Protein AF-A0A841Y508-F1 (afdb_monomer)

pLDDT: mean 84.11, std 15.5, range [36.16, 96.25]

Mean predicted aligned error: 7.21 Å

Sequence (115 aa):
MGLIQLHEFPNLWFDNAALTFLQDLETQSDRRKVLTQIAVFDLHGYDRDVLGKQVEYIKTAPYRGLIELKVKISSKREVRLLIVKVVPKGISRQYVVVHAFIKTTQKLSKREGYL

Organism: NCBI:txid1552123

Secondary structure (DSSP, 8-state):
--EEE-TT-TTEEEEHHHHHHHHT-S-HHHHHHHHHHHHHHHHH-S-HHHHGGGEEE--SSSSTTPEEEEEE-SSSEEEEEEEEEE--TTS--EEEEEEEEEEE-----S-S---

Solvent-accessible surface area (backbone atoms only — not comparable to full-atom values): 6693 Å² total; per-residue (Å²): 136,60,75,46,70,48,89,92,32,86,31,37,31,26,26,55,68,25,48,51,48,56,71,63,43,92,39,73,67,45,35,49,56,46,53,52,53,49,51,52,36,45,77,58,50,97,38,54,90,81,47,43,89,31,49,46,73,37,82,51,82,92,55,48,75,26,33,39,42,51,39,76,64,51,100,52,36,29,39,40,34,37,29,40,78,44,74,57,90,94,54,75,77,32,35,34,34,68,35,55,50,77,47,63,69,71,71,81,69,97,77,79,86,81,131

Nearest PDB structures (foldseek):
  3rd6-assembly2_A  TM=4.149E-01  e=5.563E+00  Mesorhizobium loti
  7mtq-assembly1_A  TM=3.079E-01  e=6.711E+00  Homo sapiens

Radius of gyration: 15.48 Å; Cα contacts (8 Å, |Δi|>4): 183; chains: 1; bounding box: 33×41×47 Å

Foldseek 3Di:
DDWDDDPLQNQEIEDPQAVVVLVVPPDPQLSVQVVVQSSQCSVQPPDCVRQPPQWDADCDPPLHQWIWGWGDSDPFKIKIWTKHWDDDPPDDIHIYRYDIDIGGNDDPPPPDDDD

Structure (mmCIF, N/CA/C/O backbone):
data_AF-A0A841Y508-F1
#
_entry.id   AF-A0A841Y508-F1
#
loop_
_atom_site.group_PDB
_atom_site.id
_atom_site.type_symbol
_atom_site.label_atom_id
_atom_site.label_alt_id
_atom_site.label_comp_id
_atom_site.label_asym_id
_atom_site.label_entity_id
_atom_site.label_seq_id
_atom_site.pdbx_PDB_ins_code
_atom_site.Cartn_x
_atom_site.Cartn_y
_atom_site.Cartn_z
_atom_site.occupancy
_atom_site.B_iso_or_equiv
_atom_site.auth_seq_id
_atom_site.auth_comp_id
_atom_site.auth_asym_id
_atom_site.auth_atom_id
_atom_site.pdbx_PDB_model_num
ATOM 1 N N . MET A 1 1 ? 16.777 10.635 -0.935 1.00 54.03 1 MET A N 1
ATOM 2 C CA . MET A 1 1 ? 15.667 9.711 -0.624 1.00 54.03 1 MET A CA 1
ATOM 3 C C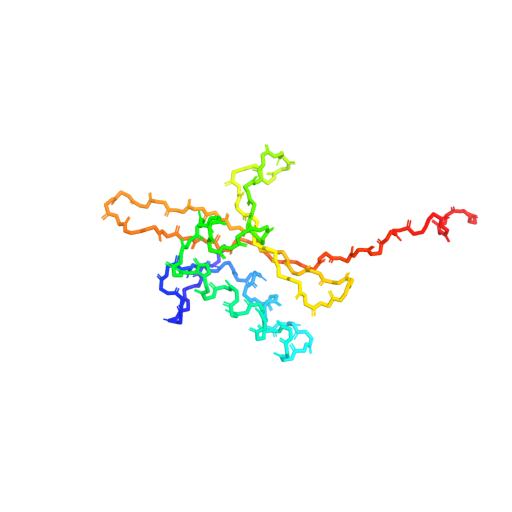 . MET A 1 1 ? 16.076 8.341 -1.120 1.00 54.03 1 MET A C 1
ATOM 5 O O . MET A 1 1 ? 16.431 8.231 -2.287 1.00 54.03 1 MET A O 1
ATOM 9 N N . GLY A 1 2 ? 16.178 7.361 -0.222 1.00 79.00 2 GLY A N 1
ATOM 10 C CA . GLY A 1 2 ? 16.524 5.988 -0.586 1.00 79.00 2 GLY A CA 1
ATOM 11 C C . GLY A 1 2 ? 15.258 5.229 -0.964 1.00 79.00 2 GLY A C 1
ATOM 12 O O . GLY A 1 2 ? 14.265 5.328 -0.246 1.00 79.00 2 GLY A O 1
ATOM 13 N N . LEU A 1 3 ? 15.296 4.520 -2.091 1.00 86.19 3 L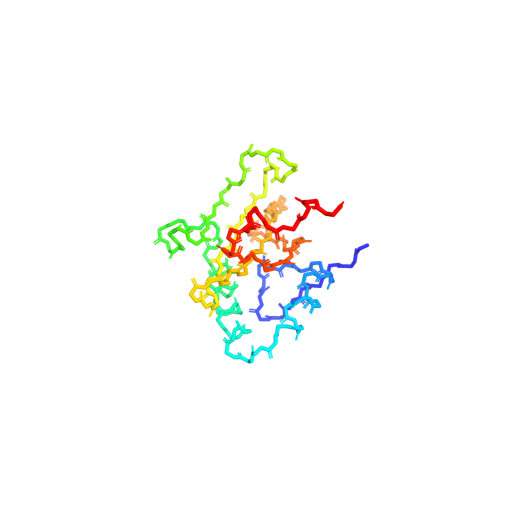EU A N 1
ATOM 14 C CA . LEU A 1 3 ? 14.258 3.567 -2.466 1.00 86.19 3 LEU A CA 1
ATOM 15 C C . LEU A 1 3 ? 14.723 2.169 -2.070 1.00 86.19 3 LEU A C 1
ATOM 17 O O . LEU A 1 3 ? 15.849 1.782 -2.379 1.00 86.19 3 LEU A O 1
ATOM 21 N N . ILE A 1 4 ? 13.849 1.421 -1.409 1.00 88.12 4 ILE A N 1
ATOM 22 C CA . ILE A 1 4 ? 14.095 0.045 -0.987 1.00 88.12 4 ILE A CA 1
ATOM 23 C C . ILE A 1 4 ? 13.112 -0.857 -1.723 1.00 88.12 4 ILE A C 1
ATOM 25 O O . ILE A 1 4 ? 11.902 -0.643 -1.669 1.00 88.12 4 ILE A O 1
ATOM 29 N N . GLN A 1 5 ? 13.632 -1.878 -2.396 1.00 87.62 5 GLN A N 1
ATOM 30 C CA . GLN A 1 5 ? 12.825 -2.981 -2.901 1.00 87.62 5 GLN A CA 1
ATOM 31 C C . GLN A 1 5 ? 12.845 -4.106 -1.873 1.00 87.62 5 GLN A C 1
ATOM 33 O O . GLN A 1 5 ? 13.909 -4.509 -1.403 1.00 87.62 5 GLN A O 1
ATOM 38 N N . LEU A 1 6 ? 11.668 -4.614 -1.523 1.00 86.69 6 LEU A N 1
ATOM 39 C CA . LEU A 1 6 ? 11.552 -5.800 -0.685 1.00 86.69 6 LEU A CA 1
ATOM 40 C C . LEU A 1 6 ? 11.441 -7.026 -1.590 1.00 86.69 6 LEU A C 1
ATOM 42 O O . LEU A 1 6 ? 10.697 -7.004 -2.567 1.00 86.69 6 LEU A O 1
ATOM 46 N N . HIS A 1 7 ? 12.135 -8.112 -1.244 1.00 86.69 7 HIS A N 1
ATOM 47 C CA . HIS A 1 7 ? 12.092 -9.359 -2.019 1.00 86.69 7 HIS A CA 1
ATOM 48 C C . HIS A 1 7 ? 10.675 -9.940 -2.160 1.00 86.69 7 HIS A C 1
ATOM 50 O O . HIS A 1 7 ? 10.384 -10.612 -3.143 1.00 86.69 7 HIS A O 1
ATOM 56 N N . GLU A 1 8 ? 9.797 -9.664 -1.194 1.00 87.31 8 GLU A N 1
ATOM 57 C CA . GLU A 1 8 ? 8.401 -10.115 -1.182 1.00 87.31 8 GLU A CA 1
ATOM 58 C C . GLU A 1 8 ? 7.513 -9.378 -2.200 1.00 87.31 8 GLU A C 1
ATOM 60 O O . GLU A 1 8 ? 6.445 -9.880 -2.544 1.00 87.31 8 GLU A O 1
ATOM 65 N N . PHE A 1 9 ? 7.943 -8.206 -2.687 1.00 90.12 9 PHE A N 1
ATOM 66 C CA . PHE A 1 9 ? 7.172 -7.345 -3.588 1.00 90.12 9 PHE A CA 1
ATOM 67 C C . PHE A 1 9 ? 8.017 -6.954 -4.814 1.00 90.12 9 PHE A C 1
ATOM 69 O O . PHE A 1 9 ? 8.550 -5.842 -4.888 1.00 90.12 9 PHE A O 1
ATOM 76 N N . PRO A 1 10 ? 8.206 -7.870 -5.781 1.00 88.44 10 PRO A N 1
ATOM 77 C CA . PRO A 1 10 ? 9.115 -7.665 -6.908 1.00 88.44 10 PRO A CA 1
ATOM 78 C C . PRO A 1 10 ? 8.728 -6.501 -7.832 1.00 88.44 10 PRO A C 1
ATOM 80 O O . PRO A 1 10 ? 9.595 -5.984 -8.540 1.00 88.44 10 PRO A O 1
ATOM 83 N N . ASN A 1 11 ? 7.471 -6.051 -7.834 1.00 90.31 11 ASN A N 1
ATOM 84 C CA . ASN A 1 11 ? 7.011 -4.943 -8.674 1.00 90.31 11 ASN A CA 1
ATOM 85 C C . ASN A 1 11 ? 6.925 -3.607 -7.914 1.00 90.31 11 ASN A C 1
ATOM 87 O O . ASN A 1 11 ? 6.598 -2.582 -8.525 1.00 90.31 11 ASN A O 1
ATOM 91 N N . LEU A 1 12 ? 7.240 -3.591 -6.613 1.00 91.00 12 LEU A N 1
ATOM 92 C CA . LEU A 1 12 ? 7.130 -2.422 -5.745 1.00 91.00 12 LEU A CA 1
ATOM 93 C C . LEU A 1 12 ? 8.460 -2.002 -5.123 1.00 91.00 12 LEU A C 1
ATOM 95 O O . LEU A 1 12 ? 9.211 -2.784 -4.548 1.00 91.00 12 LEU A O 1
ATOM 99 N N . TRP A 1 13 ? 8.675 -0.697 -5.150 1.00 92.38 13 TRP A N 1
ATOM 100 C CA . TRP A 1 13 ? 9.707 -0.011 -4.391 1.00 92.38 13 TRP A CA 1
ATOM 101 C C . TRP A 1 13 ? 9.050 0.856 -3.327 1.00 92.38 13 TRP A C 1
ATOM 103 O O . TRP A 1 13 ? 7.947 1.363 -3.522 1.00 92.38 13 TRP A O 1
ATOM 113 N N . PHE A 1 14 ? 9.739 1.072 -2.218 1.00 93.38 14 PHE A N 1
ATOM 114 C CA . PHE A 1 14 ? 9.253 1.879 -1.110 1.00 93.38 14 PHE A CA 1
ATOM 115 C C . PHE A 1 14 ? 10.234 3.009 -0.847 1.00 93.38 14 PHE A C 1
ATOM 117 O O . PHE A 1 14 ? 11.437 2.777 -0.738 1.00 93.38 14 PHE A O 1
ATOM 124 N N . ASP A 1 15 ? 9.724 4.230 -0.718 1.00 93.50 15 ASP A N 1
ATOM 125 C CA . ASP A 1 15 ? 10.478 5.278 -0.043 1.00 93.50 15 ASP A CA 1
ATOM 126 C C . ASP A 1 15 ? 10.691 4.888 1.429 1.00 93.50 15 ASP A C 1
ATOM 128 O O . ASP A 1 15 ? 9.802 4.307 2.062 1.00 93.50 15 ASP A O 1
ATOM 132 N N . ASN A 1 16 ? 11.857 5.225 1.982 1.00 91.50 16 ASN A N 1
ATOM 133 C CA . ASN A 1 16 ? 12.200 4.922 3.373 1.00 91.50 16 ASN A CA 1
ATOM 134 C C . ASN A 1 16 ? 11.115 5.359 4.364 1.00 91.50 16 ASN A C 1
ATOM 136 O O . ASN A 1 16 ? 10.782 4.593 5.262 1.00 91.50 16 ASN A O 1
ATOM 140 N N . ALA A 1 17 ? 10.527 6.549 4.200 1.00 89.75 17 ALA A N 1
ATOM 141 C CA . ALA A 1 17 ? 9.506 7.034 5.126 1.00 89.75 17 ALA A CA 1
ATOM 142 C C . ALA A 1 17 ? 8.219 6.199 5.045 1.00 89.75 17 ALA A C 1
ATOM 144 O O . ALA A 1 17 ? 7.583 5.936 6.066 1.00 89.75 17 ALA A O 1
ATOM 145 N N . ALA A 1 18 ? 7.850 5.747 3.843 1.00 91.50 18 ALA A N 1
ATOM 146 C CA . ALA A 1 18 ? 6.716 4.849 3.661 1.00 91.50 18 ALA A CA 1
ATOM 147 C C . ALA A 1 18 ? 6.989 3.479 4.299 1.00 91.50 18 ALA A C 1
ATOM 149 O O . ALA A 1 18 ? 6.109 2.928 4.959 1.00 91.50 18 ALA A O 1
ATOM 150 N N . LEU A 1 19 ? 8.207 2.951 4.150 1.00 92.38 19 LEU A N 1
ATOM 151 C CA . LEU A 1 19 ? 8.598 1.682 4.760 1.00 92.38 19 LEU A CA 1
ATOM 152 C C . LEU A 1 19 ? 8.610 1.760 6.293 1.00 92.38 19 LEU A C 1
ATOM 154 O O . LEU A 1 19 ? 8.018 0.899 6.943 1.00 92.38 19 LEU A O 1
ATOM 158 N N . THR A 1 20 ? 9.219 2.801 6.866 1.00 92.81 20 THR A N 1
ATOM 159 C CA . THR A 1 20 ? 9.230 3.042 8.317 1.00 92.81 20 THR A CA 1
ATOM 160 C C . THR A 1 20 ? 7.808 3.139 8.860 1.00 92.81 20 THR A C 1
ATOM 162 O O . THR A 1 20 ? 7.461 2.430 9.797 1.00 92.81 20 THR A O 1
ATOM 165 N N . PHE A 1 21 ? 6.930 3.898 8.198 1.00 93.50 21 PHE A N 1
ATOM 166 C CA . PHE A 1 21 ? 5.523 3.976 8.590 1.00 93.50 21 PHE A CA 1
ATOM 167 C C . PHE A 1 21 ? 4.837 2.597 8.632 1.00 93.50 21 PHE A C 1
ATOM 169 O O . PHE A 1 21 ? 4.076 2.309 9.555 1.00 93.50 21 PHE A O 1
ATOM 176 N N . LEU A 1 22 ? 5.089 1.730 7.643 1.00 90.94 22 LEU A N 1
ATOM 177 C CA . LEU A 1 22 ? 4.513 0.380 7.611 1.00 90.94 22 LEU A CA 1
ATOM 178 C C . LEU A 1 22 ? 5.029 -0.501 8.758 1.00 90.94 22 LEU A C 1
ATOM 180 O O . LEU A 1 22 ? 4.273 -1.312 9.301 1.00 90.94 22 LEU A O 1
ATOM 184 N N . GLN A 1 23 ? 6.299 -0.341 9.131 1.00 89.94 23 GLN A N 1
ATOM 185 C CA . GLN A 1 23 ? 6.918 -1.040 10.259 1.00 89.94 23 GLN A CA 1
ATOM 186 C C . GLN A 1 23 ? 6.391 -0.539 11.612 1.00 89.94 23 GLN A C 1
ATOM 188 O O . GLN A 1 23 ? 6.235 -1.345 12.535 1.00 89.94 23 GLN A O 1
ATOM 193 N N . ASP A 1 24 ? 6.031 0.741 11.687 1.00 91.31 24 ASP A N 1
ATOM 194 C CA . ASP A 1 24 ? 5.532 1.415 12.889 1.00 91.31 24 ASP A CA 1
ATOM 195 C C . ASP A 1 24 ? 4.014 1.266 13.096 1.00 91.31 24 ASP A C 1
ATOM 197 O O . ASP A 1 24 ? 3.454 1.799 14.056 1.00 91.31 24 ASP A O 1
ATOM 201 N N . LEU A 1 25 ? 3.314 0.516 12.233 1.00 88.69 25 LEU A N 1
ATOM 202 C CA . LEU A 1 25 ? 1.897 0.217 12.442 1.00 88.69 25 LEU A CA 1
ATOM 203 C C . LEU A 1 25 ? 1.684 -0.491 13.791 1.00 88.69 25 LEU A C 1
ATOM 205 O O . LEU A 1 25 ? 2.199 -1.592 14.021 1.00 88.69 25 LEU A O 1
ATOM 209 N N . GLU A 1 26 ? 0.870 0.150 14.638 1.00 82.94 26 GLU A N 1
ATOM 210 C CA . GLU A 1 26 ? 0.653 -0.162 16.061 1.00 82.94 26 GLU A CA 1
ATOM 211 C C . GLU A 1 26 ? 0.290 -1.626 16.330 1.00 82.94 26 GLU A C 1
ATOM 213 O O . GLU A 1 26 ? 0.706 -2.196 17.336 1.00 82.94 26 GLU A O 1
ATOM 218 N N . THR A 1 27 ? -0.500 -2.247 15.448 1.00 86.75 27 THR A N 1
ATOM 219 C CA . THR A 1 27 ? -0.963 -3.623 15.639 1.00 86.75 27 THR A CA 1
ATOM 220 C C . THR A 1 27 ? -0.468 -4.544 14.529 1.00 86.75 27 THR A C 1
ATOM 222 O O . THR A 1 27 ? -0.486 -4.207 13.342 1.00 86.75 27 THR A O 1
ATOM 225 N N . GLN A 1 28 ? -0.083 -5.765 14.909 1.00 88.19 28 GLN A N 1
ATOM 226 C CA . GLN A 1 28 ? 0.295 -6.817 13.957 1.00 88.19 28 GLN A CA 1
ATOM 227 C C . GLN A 1 28 ? -0.851 -7.161 12.995 1.00 88.19 28 GLN A C 1
ATOM 229 O O . GLN A 1 28 ? -0.625 -7.433 11.818 1.00 88.19 28 GLN A O 1
ATOM 234 N N . SER A 1 29 ? -2.098 -7.093 13.472 1.00 90.06 29 SER A N 1
ATOM 235 C CA . SER A 1 29 ? -3.288 -7.283 12.638 1.00 90.06 29 SER A CA 1
ATOM 236 C C . SER A 1 29 ? -3.390 -6.218 11.541 1.00 90.06 29 SER A C 1
ATOM 238 O O . SER A 1 29 ? -3.610 -6.556 10.377 1.00 90.06 29 SER A O 1
ATOM 240 N N . ASP A 1 30 ? -3.221 -4.940 11.882 1.00 91.38 30 ASP A N 1
ATOM 241 C CA . ASP A 1 30 ? -3.325 -3.850 10.907 1.00 91.38 30 ASP A CA 1
ATOM 242 C C . ASP A 1 30 ? -2.185 -3.902 9.898 1.00 91.38 30 ASP A C 1
ATOM 244 O O . ASP A 1 30 ? -2.423 -3.806 8.695 1.00 91.38 30 ASP A O 1
ATOM 248 N N . ARG A 1 31 ? -0.967 -4.175 10.373 1.00 91.94 31 ARG A N 1
ATOM 249 C CA . ARG A 1 31 ? 0.195 -4.415 9.517 1.00 91.94 31 ARG A CA 1
ATOM 250 C C . ARG A 1 31 ? -0.063 -5.540 8.525 1.00 91.94 31 ARG A C 1
ATOM 252 O O . ARG A 1 31 ? 0.108 -5.346 7.327 1.00 91.94 31 ARG A O 1
ATOM 259 N N . ARG A 1 32 ? -0.566 -6.687 8.992 1.00 92.44 32 ARG A N 1
ATOM 260 C CA . ARG A 1 32 ? -0.901 -7.825 8.127 1.00 92.44 32 ARG A CA 1
ATOM 261 C C . ARG A 1 32 ? -1.943 -7.461 7.073 1.00 92.44 32 ARG A C 1
ATOM 263 O O . ARG A 1 32 ? -1.777 -7.832 5.912 1.00 92.44 32 ARG A O 1
ATOM 270 N N . LYS A 1 33 ? -3.001 -6.731 7.444 1.00 93.38 33 LYS A N 1
ATOM 271 C CA . LYS A 1 33 ? -4.021 -6.264 6.488 1.00 93.38 33 LYS A CA 1
ATOM 272 C C . LYS A 1 33 ? -3.406 -5.376 5.409 1.00 93.38 33 LYS A C 1
ATOM 274 O O . LYS A 1 33 ? -3.697 -5.572 4.233 1.00 93.38 33 LYS A O 1
ATOM 279 N N . VAL A 1 34 ? -2.556 -4.429 5.803 1.00 94.50 34 VAL A N 1
ATOM 280 C CA . VAL A 1 34 ? -1.891 -3.511 4.870 1.00 94.50 34 VAL A CA 1
ATOM 281 C C . VAL A 1 34 ? -0.939 -4.264 3.947 1.00 94.50 34 VAL A C 1
ATOM 283 O O . VAL A 1 34 ? -1.068 -4.131 2.735 1.00 94.50 34 VAL A O 1
ATOM 286 N N . LEU A 1 35 ? -0.072 -5.124 4.485 1.00 93.94 35 LEU A N 1
ATOM 287 C CA . LEU A 1 35 ? 0.851 -5.936 3.686 1.00 93.94 35 LEU A CA 1
ATOM 288 C C . LEU A 1 35 ? 0.119 -6.880 2.723 1.00 93.94 35 LEU A C 1
ATOM 290 O O . LEU A 1 35 ? 0.547 -7.043 1.587 1.00 93.94 35 LEU A O 1
ATOM 294 N N . THR A 1 36 ? -1.025 -7.440 3.129 1.00 94.56 36 THR A N 1
ATOM 295 C CA . THR A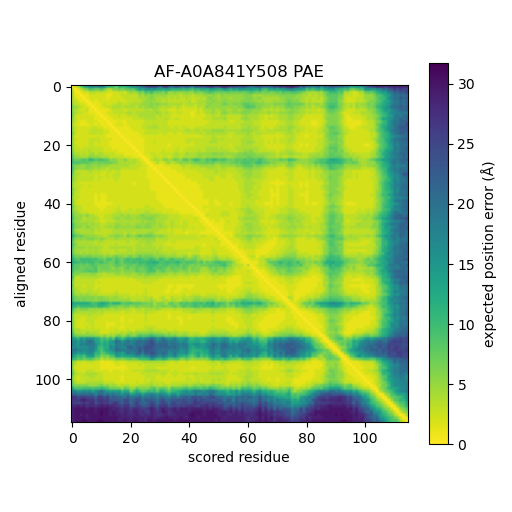 1 36 ? -1.853 -8.274 2.241 1.00 94.56 36 THR A CA 1
ATOM 296 C C . THR A 1 36 ? -2.357 -7.469 1.045 1.00 94.56 36 THR A C 1
ATOM 298 O O . THR A 1 36 ? -2.299 -7.938 -0.084 1.00 94.56 36 THR A O 1
ATOM 301 N N . GLN A 1 37 ? -2.829 -6.241 1.265 1.00 95.06 37 GLN A N 1
ATOM 302 C CA . GLN A 1 37 ? -3.298 -5.386 0.170 1.00 95.06 37 GLN A CA 1
ATOM 303 C C . GLN A 1 37 ? -2.151 -4.871 -0.704 1.00 95.06 37 GLN A C 1
ATOM 305 O O . GLN A 1 37 ? -2.320 -4.749 -1.913 1.00 95.06 37 GLN A O 1
ATOM 310 N N . ILE A 1 38 ? -0.978 -4.626 -0.116 1.00 95.19 38 ILE A N 1
ATOM 311 C CA . ILE A 1 38 ? 0.250 -4.329 -0.861 1.00 95.19 38 ILE A CA 1
ATOM 312 C C . ILE A 1 38 ? 0.621 -5.510 -1.764 1.00 95.19 38 ILE A C 1
ATOM 314 O O . ILE A 1 38 ? 0.907 -5.286 -2.931 1.00 95.19 38 ILE A O 1
ATOM 318 N N . ALA A 1 39 ? 0.534 -6.751 -1.276 1.00 94.44 39 ALA A N 1
ATOM 319 C CA . ALA A 1 39 ? 0.792 -7.947 -2.080 1.00 94.44 39 ALA A CA 1
ATOM 320 C C . ALA A 1 39 ? -0.192 -8.079 -3.255 1.00 94.44 39 ALA A C 1
ATOM 322 O O . ALA A 1 39 ? 0.214 -8.338 -4.384 1.00 94.44 39 ALA A O 1
ATOM 323 N N . VAL A 1 40 ? -1.490 -7.849 -3.019 1.00 94.88 40 VAL A N 1
ATOM 324 C CA . VAL A 1 40 ? -2.496 -7.857 -4.097 1.00 94.88 40 VAL A CA 1
ATOM 325 C C . VAL A 1 40 ? -2.192 -6.760 -5.123 1.00 94.88 40 VAL A C 1
ATOM 327 O O . VAL A 1 40 ? -2.264 -7.003 -6.327 1.00 94.88 40 VAL A O 1
ATOM 330 N N . PHE A 1 41 ? -1.806 -5.566 -4.666 1.00 94.62 41 PHE A N 1
ATOM 331 C CA . PHE A 1 41 ? -1.399 -4.482 -5.556 1.00 94.62 41 PHE A CA 1
ATOM 332 C C . PHE A 1 41 ? -0.105 -4.801 -6.320 1.00 94.62 41 PHE A C 1
ATOM 334 O O . PHE A 1 41 ? -0.012 -4.462 -7.492 1.00 94.62 41 PHE A O 1
ATOM 341 N N . ASP A 1 42 ? 0.880 -5.457 -5.709 1.00 93.19 42 ASP A N 1
ATOM 342 C CA . ASP A 1 42 ? 2.118 -5.871 -6.383 1.00 93.19 42 ASP A CA 1
ATOM 343 C C . ASP A 1 42 ? 1.835 -6.802 -7.571 1.00 93.19 42 ASP A C 1
ATOM 345 O O . ASP A 1 42 ? 2.416 -6.646 -8.644 1.00 93.19 42 ASP A O 1
ATOM 349 N N . LEU A 1 43 ? 0.892 -7.731 -7.389 1.00 91.69 43 LEU A N 1
ATOM 350 C CA . LEU A 1 43 ? 0.524 -8.732 -8.389 1.00 91.69 43 LEU A CA 1
ATOM 351 C C . LEU A 1 43 ? -0.348 -8.162 -9.513 1.00 91.69 43 LEU A C 1
ATOM 353 O O . LEU A 1 43 ? -0.127 -8.459 -10.687 1.00 91.69 43 LEU A O 1
ATOM 357 N N . HIS A 1 44 ? -1.350 -7.352 -9.167 1.00 92.00 44 HIS A N 1
ATOM 358 C CA . HIS A 1 44 ? -2.369 -6.892 -10.118 1.00 92.00 44 HIS A CA 1
ATOM 359 C C . HIS A 1 44 ? -2.166 -5.437 -10.576 1.00 92.00 44 HIS A C 1
ATOM 361 O O . HIS A 1 44 ? -2.724 -4.995 -11.583 1.00 92.00 44 HIS A O 1
ATOM 367 N N . GLY A 1 45 ? -1.326 -4.672 -9.881 1.00 89.88 45 GLY A N 1
ATOM 368 C CA . GLY A 1 45 ? -1.120 -3.250 -10.115 1.00 89.88 45 GLY A CA 1
ATOM 369 C C . GLY A 1 45 ? -2.397 -2.433 -9.905 1.00 89.88 45 GLY A C 1
ATOM 370 O O . GLY A 1 45 ? -3.215 -2.701 -9.028 1.00 89.88 45 GLY A O 1
ATOM 371 N N . TYR A 1 46 ? -2.585 -1.417 -10.752 1.00 89.06 46 TYR A N 1
ATOM 372 C CA . TYR A 1 46 ? -3.810 -0.609 -10.791 1.00 89.06 46 TYR A CA 1
ATOM 373 C C . TYR A 1 46 ? -4.943 -1.335 -11.532 1.00 89.06 46 TYR A C 1
ATOM 375 O O . TYR A 1 46 ? -5.404 -0.873 -12.577 1.00 89.06 46 TYR A O 1
ATOM 383 N N . ASP A 1 47 ? -5.362 -2.486 -11.020 1.00 90.00 47 ASP A N 1
ATOM 384 C CA . ASP A 1 47 ? -6.518 -3.215 -11.533 1.00 90.00 47 ASP A CA 1
ATOM 385 C C . ASP A 1 47 ? -7.743 -2.941 -10.652 1.00 90.00 47 ASP A C 1
ATOM 387 O O . ASP A 1 47 ? -7.808 -3.335 -9.484 1.00 90.00 47 ASP A O 1
ATOM 391 N N . ARG A 1 48 ? -8.716 -2.217 -11.210 1.00 89.12 48 ARG A N 1
ATOM 392 C CA . ARG A 1 48 ? -9.954 -1.870 -10.503 1.00 89.12 48 ARG A CA 1
ATOM 393 C C . ARG A 1 48 ? -10.918 -3.043 -10.394 1.00 89.12 48 ARG A C 1
ATOM 395 O O . ARG A 1 48 ? -11.754 -3.003 -9.497 1.00 89.12 48 ARG A O 1
ATOM 402 N N . ASP A 1 49 ? -10.809 -4.055 -11.243 1.00 92.25 49 ASP A N 1
ATOM 403 C CA . ASP A 1 49 ? -11.679 -5.226 -11.166 1.00 92.25 49 ASP A CA 1
ATOM 404 C C . ASP A 1 49 ? -11.271 -6.112 -9.979 1.00 92.25 49 ASP A C 1
ATOM 406 O O . ASP A 1 49 ? -12.121 -6.734 -9.344 1.00 92.25 49 ASP A O 1
ATOM 410 N N . VAL A 1 50 ? -9.985 -6.076 -9.605 1.00 91.50 50 VAL A N 1
ATOM 411 C CA . VAL A 1 50 ? -9.442 -6.785 -8.435 1.00 91.50 50 VAL A CA 1
ATOM 412 C C . VAL A 1 50 ? -9.548 -5.956 -7.151 1.00 91.50 50 VAL A C 1
ATOM 414 O O . VAL A 1 50 ? -10.042 -6.438 -6.135 1.00 91.50 50 VAL A O 1
ATOM 417 N N . LEU A 1 51 ? -9.088 -4.700 -7.172 1.00 91.19 51 LEU A N 1
ATOM 418 C CA . LEU A 1 51 ? -8.990 -3.855 -5.969 1.00 91.19 51 LEU A CA 1
ATOM 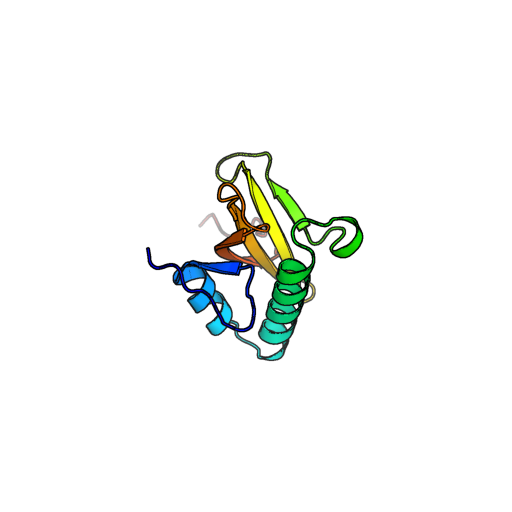419 C C . LEU A 1 51 ? -10.247 -3.006 -5.715 1.00 91.19 51 LEU A C 1
ATOM 421 O O . LEU A 1 51 ? -10.417 -2.413 -4.644 1.00 91.19 51 LEU A O 1
ATOM 425 N N . GLY A 1 52 ? -11.143 -2.897 -6.696 1.00 92.56 52 GLY A N 1
ATOM 426 C CA . GLY A 1 52 ? -12.394 -2.156 -6.577 1.00 92.56 52 GLY A CA 1
ATOM 427 C C . GLY A 1 52 ? -12.195 -0.721 -6.085 1.00 92.56 52 GLY A C 1
ATOM 428 O O . GLY A 1 52 ? -11.444 0.074 -6.648 1.00 92.56 52 GLY A O 1
ATOM 429 N N . LYS A 1 53 ? -12.888 -0.381 -4.991 1.00 91.88 53 LYS A N 1
ATOM 430 C CA . LYS A 1 53 ? -12.861 0.960 -4.376 1.00 91.88 53 LYS A CA 1
ATOM 431 C C . LYS A 1 53 ? -11.610 1.232 -3.531 1.00 91.88 53 LYS A C 1
ATOM 433 O O . LYS A 1 53 ? -11.433 2.369 -3.081 1.00 91.88 53 LYS A O 1
ATOM 438 N N . GLN A 1 54 ? -10.779 0.216 -3.290 1.00 92.19 54 GLN A N 1
ATOM 439 C CA . GLN A 1 54 ? -9.539 0.364 -2.529 1.00 92.19 54 GLN A CA 1
ATOM 440 C C . GLN A 1 54 ? -8.484 1.114 -3.331 1.00 92.19 54 GLN A C 1
ATOM 442 O O . GLN A 1 54 ? -7.618 1.733 -2.730 1.00 92.19 54 GLN A O 1
ATOM 447 N N . VAL A 1 55 ? -8.569 1.125 -4.662 1.00 94.19 55 VAL A N 1
ATOM 448 C CA . VAL A 1 55 ? -7.606 1.827 -5.506 1.00 94.19 55 VAL A CA 1
ATOM 449 C C . VAL A 1 55 ? -8.253 3.015 -6.215 1.00 94.19 55 VAL A C 1
ATOM 451 O O . VAL A 1 55 ? -9.345 2.928 -6.774 1.00 94.19 55 VAL A O 1
ATOM 454 N N . GLU A 1 56 ? -7.586 4.161 -6.205 1.00 94.25 56 GLU A N 1
ATOM 455 C CA . GLU A 1 56 ? -8.060 5.374 -6.868 1.00 94.25 56 GLU A CA 1
ATOM 456 C C . GLU A 1 56 ? -6.910 6.083 -7.577 1.00 94.25 56 GLU A C 1
ATOM 458 O O . GLU A 1 56 ? -5.766 5.999 -7.159 1.00 94.25 56 GLU A O 1
ATOM 463 N N . TYR A 1 57 ? -7.203 6.759 -8.686 1.00 91.81 57 TYR A N 1
ATOM 464 C CA . TYR A 1 57 ? -6.225 7.624 -9.339 1.00 91.81 57 TYR A CA 1
ATOM 465 C C . TYR A 1 57 ? -6.519 9.066 -8.950 1.00 91.81 57 TYR A C 1
ATOM 467 O O . TYR A 1 57 ? -7.624 9.560 -9.197 1.00 91.81 57 TYR A O 1
ATOM 475 N N . ILE A 1 58 ? -5.539 9.740 -8.359 1.00 89.81 58 ILE A N 1
ATOM 476 C CA . ILE A 1 58 ? -5.706 11.095 -7.859 1.00 89.81 58 ILE A CA 1
ATOM 477 C C . ILE A 1 58 ? -5.637 12.077 -9.030 1.00 89.81 58 ILE A C 1
ATOM 479 O O . ILE A 1 58 ? -4.619 12.224 -9.713 1.00 89.81 58 ILE A O 1
ATOM 483 N N . LYS A 1 59 ? -6.748 12.784 -9.256 1.00 87.62 59 LYS A N 1
ATOM 484 C CA . LYS A 1 59 ? -6.874 13.801 -10.313 1.00 87.62 59 LYS A CA 1
ATOM 485 C C . LYS A 1 59 ? -6.528 15.213 -9.836 1.00 87.62 59 LYS A C 1
ATOM 487 O O . LYS A 1 59 ? -6.269 16.085 -10.662 1.00 87.62 59 LYS A O 1
ATOM 492 N N . THR A 1 60 ? -6.532 15.441 -8.528 1.00 82.00 60 THR A N 1
ATOM 493 C CA . THR A 1 60 ? -6.401 16.764 -7.910 1.00 82.00 60 THR A CA 1
ATOM 494 C C . THR A 1 60 ? -4.988 17.017 -7.398 1.00 82.00 60 THR A C 1
ATOM 496 O O . THR A 1 60 ? -4.328 16.113 -6.889 1.00 82.00 60 THR A O 1
ATOM 499 N N . ALA A 1 61 ? -4.531 18.264 -7.500 1.00 77.50 61 ALA A N 1
ATOM 500 C CA . ALA A 1 61 ? -3.303 18.708 -6.847 1.00 77.50 61 ALA A CA 1
ATOM 501 C C . ALA A 1 61 ? -3.421 18.592 -5.306 1.00 77.50 61 ALA A C 1
ATOM 503 O O . ALA A 1 61 ? -4.541 18.636 -4.790 1.00 77.50 61 ALA A O 1
ATOM 504 N N . PRO A 1 62 ? -2.305 18.444 -4.564 1.00 82.31 62 PRO A N 1
ATOM 505 C CA . PRO A 1 62 ? -0.915 18.363 -5.036 1.00 82.31 62 PRO A CA 1
ATOM 506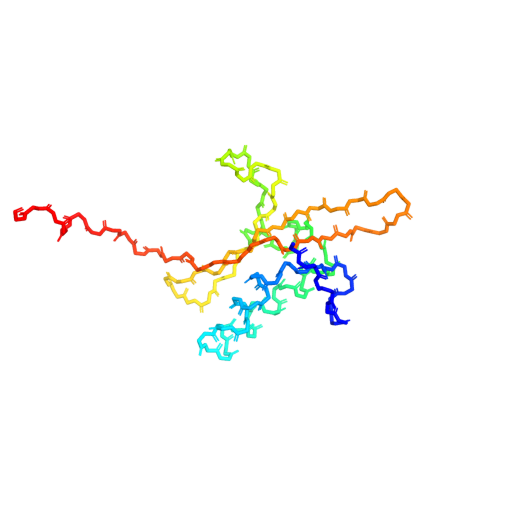 C C . PRO A 1 62 ? -0.497 16.962 -5.517 1.00 82.31 62 PRO A C 1
ATOM 508 O O . PRO A 1 62 ? 0.521 16.822 -6.181 1.00 82.31 62 PRO A O 1
ATOM 511 N N . TYR A 1 63 ? -1.298 15.930 -5.249 1.00 83.50 63 TYR A N 1
ATOM 512 C CA . TYR A 1 63 ? -0.960 14.523 -5.509 1.00 83.50 63 TYR A CA 1
ATOM 513 C C . TYR A 1 63 ? -1.419 14.016 -6.887 1.00 83.50 63 TYR A C 1
ATOM 515 O O . TYR A 1 63 ? -1.594 12.814 -7.093 1.00 83.50 63 TYR A O 1
ATOM 523 N N . ARG A 1 64 ? -1.659 14.927 -7.838 1.00 85.44 64 ARG A N 1
ATOM 524 C CA . ARG A 1 64 ? -2.160 14.585 -9.174 1.00 85.44 64 ARG A CA 1
ATOM 525 C C . ARG A 1 64 ? -1.184 13.637 -9.864 1.00 85.44 64 ARG A C 1
ATOM 527 O O . ARG A 1 64 ? 0.005 13.920 -9.937 1.00 85.44 64 ARG A O 1
ATOM 534 N N . GLY A 1 65 ? -1.706 12.555 -10.430 1.00 86.06 65 GLY A N 1
ATOM 535 C CA . GLY A 1 65 ? -0.879 11.561 -11.117 1.00 86.06 65 GLY A CA 1
ATOM 536 C C . GLY A 1 65 ? -0.478 10.369 -10.257 1.00 86.06 65 GLY A C 1
ATOM 537 O O . GLY A 1 65 ? 0.017 9.380 -10.793 1.00 86.06 65 GLY A O 1
ATOM 538 N N . LEU A 1 66 ? -0.733 10.434 -8.948 1.00 92.44 66 LEU A N 1
ATOM 539 C CA . LEU A 1 66 ? -0.515 9.318 -8.041 1.00 92.44 66 LEU A CA 1
ATOM 540 C C . LEU A 1 66 ? -1.738 8.401 -7.994 1.00 92.44 66 LEU A C 1
ATOM 542 O O . LEU A 1 66 ? -2.884 8.806 -8.200 1.00 92.44 66 LEU A O 1
ATOM 546 N N . ILE A 1 67 ? -1.467 7.145 -7.691 1.00 94.56 67 ILE A N 1
ATOM 547 C CA . ILE A 1 67 ? -2.439 6.126 -7.340 1.00 94.56 67 ILE A CA 1
ATOM 548 C C . ILE A 1 67 ? -2.539 6.100 -5.813 1.00 94.56 67 ILE A C 1
ATOM 550 O O . ILE A 1 67 ? -1.526 6.062 -5.123 1.00 94.56 67 ILE A O 1
ATOM 554 N N . GLU A 1 68 ? -3.752 6.118 -5.278 1.00 94.81 68 GLU A N 1
ATOM 555 C CA . GLU A 1 68 ? -4.028 5.918 -3.858 1.00 94.81 68 GLU A CA 1
ATOM 556 C C . GLU A 1 68 ? -4.512 4.483 -3.641 1.00 94.81 68 GLU A C 1
ATOM 558 O O . GLU A 1 68 ? -5.533 4.095 -4.211 1.00 94.81 68 GLU A O 1
ATOM 563 N N . LEU A 1 69 ? -3.813 3.715 -2.802 1.00 96.25 69 LEU A N 1
ATOM 564 C CA . LEU A 1 69 ? -4.305 2.448 -2.257 1.00 96.25 69 LEU A CA 1
ATOM 565 C C . LEU A 1 69 ? -4.808 2.676 -0.826 1.00 96.25 69 LEU A C 1
ATOM 567 O O . LEU A 1 69 ? -4.092 3.192 0.032 1.00 96.25 69 LEU A O 1
ATOM 571 N N . LYS A 1 70 ? -6.056 2.288 -0.577 1.00 95.25 70 LYS A N 1
ATOM 572 C CA . LYS A 1 70 ? -6.814 2.517 0.651 1.00 95.25 70 LYS A CA 1
ATOM 573 C C . LYS A 1 70 ? -7.052 1.190 1.347 1.00 95.25 70 LYS A C 1
ATOM 575 O O . LYS A 1 70 ? -7.766 0.324 0.841 1.00 95.25 70 LYS A O 1
ATOM 580 N N . VAL A 1 71 ? -6.505 1.052 2.545 1.00 94.88 71 VAL A N 1
ATOM 581 C CA . VAL A 1 71 ? -6.649 -0.153 3.356 1.00 94.88 71 VAL A CA 1
ATOM 582 C C . VAL A 1 71 ? -7.369 0.189 4.646 1.00 94.88 71 VAL A C 1
ATOM 584 O O . VAL A 1 71 ? -6.836 0.859 5.530 1.00 94.88 71 VAL A O 1
ATOM 587 N N . LYS A 1 72 ? -8.600 -0.298 4.782 1.00 93.06 72 LYS A N 1
ATOM 588 C CA . LYS A 1 72 ? -9.372 -0.131 6.011 1.00 93.06 72 LYS A CA 1
ATOM 589 C C . LYS A 1 72 ? -8.795 -1.024 7.111 1.00 93.06 72 LYS A C 1
ATOM 591 O O . LYS A 1 72 ? -8.928 -2.245 7.053 1.00 93.06 72 LYS A O 1
ATOM 596 N N . ILE A 1 73 ? -8.190 -0.413 8.127 1.00 91.19 73 ILE A N 1
ATOM 597 C CA . ILE A 1 73 ? -7.624 -1.136 9.275 1.00 91.19 73 ILE A CA 1
ATOM 598 C C . ILE A 1 73 ? -8.645 -1.265 10.419 1.00 91.19 73 ILE A C 1
ATOM 600 O O . ILE A 1 73 ? -8.756 -2.330 11.027 1.00 91.19 73 ILE A O 1
ATOM 604 N N . SER A 1 74 ? -9.513 -0.261 10.615 1.00 86.00 74 SER A N 1
ATOM 605 C CA . SER A 1 74 ? -10.635 -0.310 11.569 1.00 86.00 74 SER A CA 1
ATOM 606 C C . SER A 1 74 ? -11.872 0.453 11.068 1.00 86.00 74 SER A C 1
ATOM 608 O O . SER A 1 74 ? -11.885 0.994 9.962 1.00 86.00 74 SER A O 1
ATOM 610 N N . SER A 1 75 ? -12.949 0.510 11.863 1.00 80.56 75 SER A N 1
ATOM 611 C CA . SER A 1 75 ? -14.187 1.221 11.494 1.00 80.56 75 SER A CA 1
ATOM 612 C C . SER A 1 75 ? -13.976 2.711 11.198 1.00 80.56 75 SER A C 1
ATOM 614 O O . SER A 1 75 ? -14.729 3.266 10.400 1.00 80.56 75 SER A O 1
ATOM 616 N N . LYS A 1 76 ? -12.950 3.333 11.801 1.00 84.06 76 LYS A N 1
ATOM 617 C CA . LYS A 1 76 ? -12.649 4.770 11.689 1.00 84.06 76 LYS A CA 1
ATOM 618 C C . LYS A 1 76 ? -11.238 5.099 11.183 1.00 84.06 76 LYS A C 1
ATOM 620 O O . LYS A 1 76 ? -10.900 6.278 11.096 1.00 84.06 76 LYS A O 1
ATOM 625 N N . ARG A 1 77 ? -10.402 4.095 10.897 1.00 89.19 77 ARG A N 1
ATOM 626 C CA . ARG A 1 77 ? -9.014 4.278 10.438 1.00 89.19 77 ARG A CA 1
ATOM 627 C C . ARG A 1 77 ? -8.801 3.571 9.104 1.00 89.19 77 ARG A C 1
ATOM 629 O O . ARG A 1 77 ? -9.090 2.381 8.964 1.00 89.19 77 ARG A O 1
ATOM 636 N N . GLU A 1 78 ? -8.254 4.309 8.151 1.00 93.12 78 GLU A N 1
ATOM 637 C CA . GLU A 1 78 ? -7.857 3.833 6.829 1.00 93.12 78 GLU A CA 1
ATOM 638 C C . GLU A 1 78 ? -6.396 4.210 6.591 1.00 93.12 78 GLU A C 1
ATOM 640 O O . GLU A 1 78 ? -6.030 5.372 6.738 1.00 93.12 78 GLU A O 1
ATOM 645 N N . VAL A 1 79 ? -5.558 3.244 6.234 1.00 94.56 79 VAL A N 1
ATOM 646 C CA . VAL A 1 79 ? -4.200 3.508 5.755 1.00 94.56 79 VAL A CA 1
ATOM 647 C C . VAL A 1 79 ? -4.276 3.874 4.282 1.00 94.56 79 VAL A C 1
ATOM 649 O O . VAL A 1 79 ? -4.949 3.197 3.504 1.00 94.56 79 VAL A O 1
ATOM 652 N N . ARG A 1 80 ? -3.590 4.948 3.906 1.00 95.00 80 ARG A N 1
ATOM 653 C CA . ARG A 1 80 ? -3.495 5.437 2.535 1.00 95.00 80 ARG A CA 1
ATOM 654 C C . ARG A 1 80 ? -2.055 5.395 2.085 1.00 95.00 80 ARG A C 1
ATOM 656 O O . ARG A 1 80 ? -1.185 5.969 2.734 1.00 95.00 80 ARG A O 1
ATOM 663 N N . LEU A 1 81 ? -1.837 4.713 0.974 1.00 96.00 81 LEU A N 1
ATOM 664 C CA . LEU A 1 81 ? -0.548 4.570 0.320 1.00 96.00 81 LEU A CA 1
ATOM 665 C C . LEU A 1 81 ? -0.602 5.363 -0.979 1.00 96.00 81 LEU A C 1
ATOM 667 O O . LEU A 1 81 ? -1.482 5.128 -1.809 1.00 96.00 81 LEU A O 1
ATOM 671 N N . LEU A 1 82 ? 0.320 6.305 -1.141 1.00 95.25 82 LEU A N 1
ATOM 672 C CA . LEU A 1 82 ? 0.490 7.057 -2.376 1.00 95.25 82 LEU A CA 1
ATOM 673 C C . LEU A 1 82 ? 1.543 6.361 -3.227 1.00 95.25 82 LEU A C 1
ATOM 675 O O . LEU A 1 82 ? 2.672 6.151 -2.787 1.00 95.25 82 LEU A O 1
ATOM 679 N N . ILE A 1 83 ? 1.157 6.002 -4.444 1.00 95.38 83 ILE A N 1
ATOM 680 C CA . ILE A 1 83 ? 1.925 5.143 -5.334 1.00 95.38 83 ILE A CA 1
ATOM 681 C C . ILE A 1 83 ? 2.097 5.855 -6.672 1.00 95.38 83 ILE A C 1
ATOM 683 O O . ILE A 1 83 ? 1.125 6.295 -7.281 1.00 95.38 83 ILE A O 1
ATOM 687 N N . VAL A 1 84 ? 3.325 5.949 -7.167 1.00 92.56 84 VAL A N 1
ATOM 688 C CA . VAL A 1 84 ? 3.600 6.392 -8.537 1.00 92.56 84 VAL A CA 1
ATOM 689 C C . VAL A 1 84 ? 3.887 5.178 -9.411 1.00 92.56 84 VAL A C 1
ATOM 691 O O . VAL A 1 84 ? 4.606 4.261 -9.017 1.00 92.56 84 VAL A O 1
ATOM 694 N N . LYS A 1 85 ? 3.306 5.157 -10.610 1.00 89.75 85 LYS A N 1
ATOM 695 C CA . LYS A 1 85 ? 3.639 4.156 -11.624 1.00 89.75 85 LYS A CA 1
ATOM 696 C C . LYS A 1 85 ? 4.928 4.581 -12.322 1.00 89.75 85 LYS A C 1
ATOM 698 O O . LYS A 1 85 ? 4.973 5.655 -12.918 1.00 89.75 85 LYS A O 1
ATOM 703 N N . VAL A 1 86 ? 5.935 3.721 -12.300 1.00 84.50 86 VAL A N 1
ATOM 704 C CA . VAL A 1 86 ? 7.180 3.888 -13.049 1.00 84.50 86 VAL A CA 1
ATOM 705 C C . VAL A 1 86 ? 7.151 2.878 -14.188 1.00 84.50 86 VAL A C 1
ATOM 707 O O . VAL A 1 86 ? 7.048 1.674 -13.979 1.00 84.50 86 VAL A O 1
ATOM 710 N N . VAL A 1 87 ? 7.174 3.363 -15.426 1.00 68.50 87 VAL A N 1
ATOM 711 C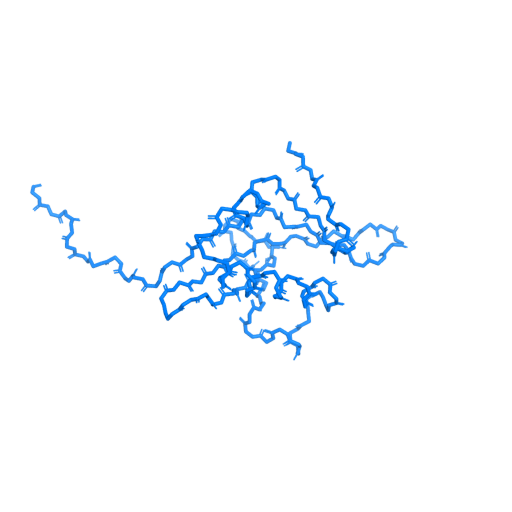 CA . VAL A 1 87 ? 7.290 2.491 -16.600 1.00 68.50 87 VAL A CA 1
ATOM 712 C C . VAL A 1 87 ? 8.663 2.731 -17.209 1.00 68.50 87 VAL A C 1
ATOM 714 O O . VAL A 1 87 ? 8.812 3.671 -17.994 1.00 68.50 87 VAL A O 1
ATOM 717 N N . PRO A 1 88 ? 9.685 1.933 -16.858 1.00 58.72 88 PRO A N 1
ATOM 718 C CA . PRO A 1 88 ? 10.916 1.929 -17.627 1.00 58.72 88 PRO A CA 1
ATOM 719 C C . PRO A 1 88 ? 10.614 1.428 -19.044 1.00 58.72 88 PRO A C 1
ATOM 721 O O . PRO A 1 88 ? 9.787 0.532 -19.237 1.00 58.72 88 PRO A O 1
ATOM 724 N N . LYS A 1 89 ? 11.283 1.992 -20.056 1.00 53.00 89 LYS A N 1
ATOM 725 C CA . LYS A 1 89 ? 11.202 1.484 -21.434 1.00 53.00 89 LYS A CA 1
ATOM 726 C C . LYS A 1 89 ? 11.560 -0.010 -21.445 1.00 53.00 89 LYS A C 1
ATOM 728 O O . LYS A 1 89 ? 12.680 -0.365 -21.100 1.00 53.00 89 LYS A O 1
ATOM 733 N N . GLY A 1 90 ? 10.618 -0.856 -21.863 1.00 52.47 90 GLY A N 1
ATOM 734 C CA . GLY A 1 90 ? 10.852 -2.283 -22.107 1.00 52.47 90 GLY A CA 1
ATOM 735 C C . GLY A 1 90 ? 10.735 -3.223 -20.899 1.00 52.47 90 GLY A C 1
ATOM 736 O O . GLY A 1 90 ? 11.049 -4.397 -21.059 1.00 52.47 90 GLY A O 1
ATOM 737 N N . ILE A 1 91 ? 10.280 -2.760 -19.726 1.00 56.44 91 ILE A N 1
ATOM 738 C CA . ILE A 1 91 ? 10.119 -3.602 -18.521 1.00 56.44 91 ILE A CA 1
ATOM 739 C C . ILE A 1 91 ? 8.645 -3.658 -18.080 1.00 56.44 91 ILE A C 1
ATOM 741 O O . ILE A 1 91 ? 7.859 -2.742 -18.343 1.00 56.44 91 ILE A O 1
ATOM 745 N N . SER A 1 92 ? 8.276 -4.759 -17.416 1.00 62.75 92 SER A N 1
ATOM 746 C CA . SER A 1 92 ? 7.036 -4.948 -16.654 1.00 62.75 92 SER A CA 1
ATOM 747 C C . SER A 1 92 ? 6.736 -3.761 -15.724 1.00 62.75 92 SER A C 1
ATOM 749 O O . SER A 1 92 ? 7.620 -3.010 -15.317 1.00 62.75 92 SER A O 1
ATOM 751 N N . ARG A 1 93 ? 5.447 -3.547 -15.428 1.00 65.38 93 ARG A N 1
ATOM 752 C CA . ARG A 1 93 ? 4.951 -2.395 -14.656 1.00 65.38 93 ARG A CA 1
ATOM 753 C C . ARG A 1 93 ? 5.652 -2.336 -13.294 1.00 65.38 93 ARG A C 1
ATOM 755 O O . ARG A 1 93 ? 5.470 -3.245 -12.497 1.00 65.38 93 ARG A O 1
ATOM 762 N N . GLN A 1 94 ? 6.389 -1.260 -13.024 1.00 84.94 94 GLN A N 1
ATOM 763 C CA . GLN A 1 94 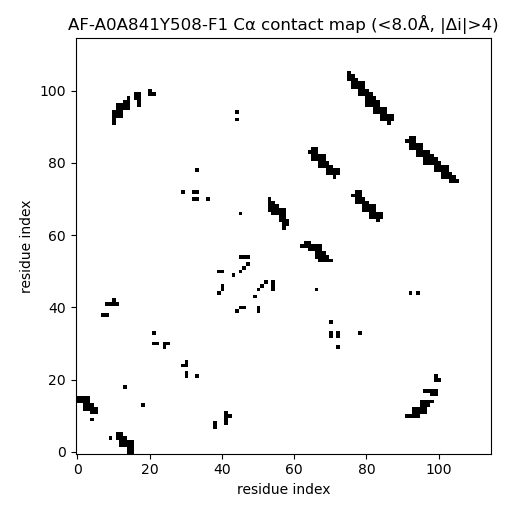? 6.979 -1.006 -11.713 1.00 84.94 94 GLN A CA 1
ATOM 764 C C . GLN A 1 94 ? 6.210 0.106 -11.002 1.00 84.94 94 GLN A C 1
ATOM 766 O O . GLN A 1 94 ? 5.640 1.013 -11.617 1.00 84.94 94 GLN A O 1
ATOM 771 N N . TYR A 1 95 ? 6.175 0.031 -9.684 1.00 91.44 95 TYR A N 1
ATOM 772 C CA . TYR A 1 95 ? 5.462 0.973 -8.840 1.00 91.44 95 TYR A CA 1
ATOM 773 C C . TYR A 1 95 ? 6.368 1.411 -7.693 1.00 91.44 95 TYR A C 1
ATOM 775 O O . TYR A 1 95 ? 7.189 0.637 -7.209 1.00 91.44 95 TYR A O 1
ATOM 783 N N . VAL A 1 96 ? 6.223 2.658 -7.255 1.00 92.31 96 VAL A N 1
ATOM 784 C CA . VAL A 1 96 ? 6.945 3.186 -6.093 1.00 92.31 96 VAL A CA 1
ATOM 785 C C . VAL A 1 96 ? 5.928 3.734 -5.105 1.00 92.31 96 VAL A C 1
ATOM 787 O O . VAL A 1 96 ? 5.170 4.645 -5.438 1.00 92.31 96 VAL A O 1
ATOM 790 N N . VAL A 1 97 ? 5.914 3.199 -3.888 1.00 94.00 97 VAL A N 1
ATOM 791 C CA . VAL A 1 97 ? 5.181 3.759 -2.754 1.00 94.00 97 VAL A CA 1
ATOM 792 C C . VAL A 1 97 ? 5.980 4.942 -2.222 1.00 94.00 97 VAL A C 1
ATOM 794 O O . VAL A 1 97 ? 7.011 4.772 -1.578 1.00 94.00 97 VAL A O 1
ATOM 797 N N . VAL A 1 98 ? 5.512 6.151 -2.518 1.00 93.75 98 VAL A N 1
ATOM 798 C CA . VAL A 1 98 ? 6.211 7.400 -2.175 1.00 93.75 98 VAL A CA 1
ATOM 799 C C . VAL A 1 98 ? 5.817 7.936 -0.805 1.00 93.75 98 VAL A C 1
ATOM 801 O O . VAL A 1 98 ? 6.553 8.717 -0.213 1.00 93.75 98 VAL A O 1
ATOM 804 N N . HIS A 1 99 ? 4.642 7.555 -0.300 1.00 92.62 99 HIS A N 1
ATOM 805 C CA . HIS A 1 99 ? 4.172 8.004 1.004 1.00 92.62 99 HIS A CA 1
ATOM 806 C C . HIS A 1 99 ? 3.105 7.071 1.579 1.00 92.62 99 HIS A C 1
ATOM 808 O O . HIS A 1 99 ? 2.365 6.428 0.831 1.00 92.62 99 HIS A O 1
ATOM 814 N N . ALA A 1 100 ? 2.997 7.038 2.906 1.00 93.81 100 ALA A N 1
ATOM 815 C CA . ALA A 1 100 ? 2.007 6.259 3.635 1.00 93.81 100 ALA A CA 1
ATOM 816 C C . ALA A 1 100 ? 1.530 7.036 4.872 1.00 93.81 100 ALA A C 1
ATOM 818 O O . ALA A 1 100 ? 2.343 7.647 5.562 1.00 93.81 100 ALA A O 1
ATOM 819 N N . PHE A 1 101 ? 0.223 7.036 5.146 1.00 93.25 101 PHE A N 1
ATOM 820 C CA . PHE A 1 101 ? -0.353 7.723 6.309 1.00 93.25 101 PHE A CA 1
ATOM 821 C C . PHE A 1 101 ? -1.692 7.114 6.748 1.00 93.25 101 PHE A C 1
ATOM 823 O O . PHE A 1 101 ? -2.359 6.417 5.981 1.00 93.25 101 PHE A O 1
ATOM 830 N N . ILE A 1 102 ? -2.121 7.394 7.985 1.00 91.94 102 ILE A N 1
ATOM 831 C CA . ILE A 1 102 ? -3.452 7.016 8.488 1.00 91.94 102 ILE A CA 1
ATOM 832 C C . ILE A 1 102 ? -4.416 8.182 8.291 1.00 91.94 102 ILE A C 1
ATOM 834 O O . ILE A 1 102 ? -4.217 9.268 8.829 1.00 91.94 102 ILE A O 1
ATOM 838 N N . LYS A 1 103 ? -5.521 7.934 7.594 1.00 89.19 103 LYS A N 1
ATOM 839 C CA . LYS A 1 103 ? -6.688 8.809 7.584 1.00 89.19 103 LYS A CA 1
ATOM 840 C C . LYS A 1 103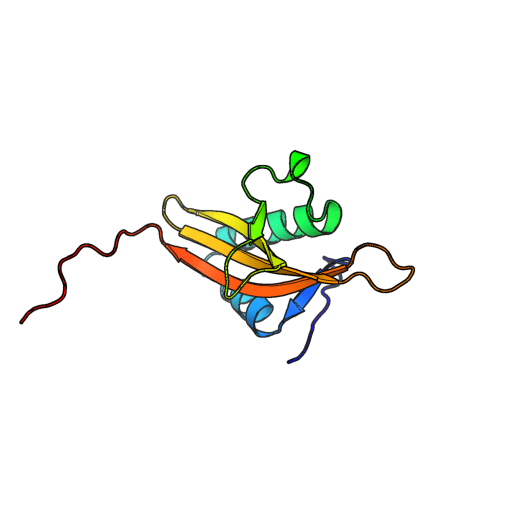 ? -7.690 8.341 8.629 1.00 89.19 103 LYS A C 1
ATOM 842 O O . LYS A 1 103 ? -8.226 7.233 8.556 1.00 89.19 103 LYS A O 1
ATOM 847 N N . THR A 1 104 ? -7.969 9.207 9.594 1.00 82.12 104 THR A N 1
ATOM 848 C CA . THR A 1 104 ? -9.056 9.026 10.553 1.00 82.12 104 THR A CA 1
ATOM 849 C C . THR A 1 104 ? -10.329 9.671 10.009 1.00 82.12 104 THR A C 1
ATOM 851 O O . THR A 1 104 ? -10.315 10.780 9.483 1.00 82.12 104 THR A O 1
ATOM 854 N N . THR A 1 105 ? -11.466 8.982 10.115 1.00 64.06 105 THR A N 1
ATOM 855 C CA . THR A 1 105 ? -12.783 9.536 9.742 1.00 64.06 105 THR A CA 1
ATOM 856 C C . THR A 1 105 ? -13.427 10.342 10.869 1.00 64.06 105 THR A C 1
ATOM 858 O O . THR A 1 105 ? -14.624 10.631 10.803 1.00 64.06 105 THR A O 1
ATOM 861 N N . GLN A 1 106 ? -12.685 10.697 11.925 1.00 52.81 106 GLN A N 1
ATOM 862 C CA . GLN A 1 106 ? -13.197 11.673 12.881 1.00 52.81 106 GLN A CA 1
ATOM 863 C C . GLN A 1 106 ? -13.428 12.980 12.120 1.00 52.81 106 GLN A C 1
ATOM 865 O O . GLN A 1 106 ? -12.491 13.604 11.628 1.00 52.81 106 GLN A O 1
ATOM 870 N N . LYS A 1 107 ? -14.696 13.396 12.012 1.00 46.59 107 LYS A N 1
ATOM 871 C CA . LYS A 1 107 ? -14.994 14.809 11.800 1.00 46.59 107 LYS A CA 1
ATOM 872 C C . LYS A 1 107 ? -14.280 15.531 12.937 1.00 46.59 107 LYS A C 1
ATOM 874 O O . LYS A 1 107 ? -14.561 15.209 14.089 1.00 46.59 107 LYS A O 1
ATOM 879 N N . LEU A 1 108 ? -13.385 16.463 12.620 1.00 43.88 108 LEU A N 1
ATOM 880 C CA . LEU A 1 108 ? -13.003 17.512 13.560 1.00 43.88 108 LEU A CA 1
ATOM 881 C C . LEU A 1 108 ? -14.321 18.103 14.064 1.00 43.88 108 LEU A C 1
ATOM 883 O O . LEU A 1 108 ? -15.027 18.795 13.327 1.00 43.88 108 LEU A O 1
ATOM 887 N N . SER A 1 109 ? -14.741 17.717 15.266 1.00 41.34 109 SER A N 1
ATOM 888 C CA . SER A 1 109 ? -15.865 18.367 15.911 1.00 41.34 109 SER A CA 1
ATOM 889 C C . SER A 1 109 ? -15.457 19.824 16.049 1.00 41.34 109 SER A C 1
ATOM 891 O O . SER A 1 109 ? -14.407 20.100 16.621 1.00 41.34 109 SER A O 1
ATOM 893 N N . LYS A 1 110 ? -16.256 20.739 15.490 1.00 45.69 110 LYS A N 1
ATOM 894 C CA . LYS A 1 110 ? -16.156 22.189 15.706 1.00 45.69 110 LYS A CA 1
ATOM 895 C C . LYS A 1 110 ? -16.330 22.504 17.199 1.00 45.69 110 LYS A C 1
ATOM 897 O O . LYS A 1 110 ? -17.397 22.952 17.611 1.00 45.69 110 LYS A O 1
ATOM 902 N N . ARG A 1 111 ? -15.347 22.169 18.031 1.00 50.09 111 ARG A N 1
ATOM 903 C CA . ARG A 1 111 ? -15.404 22.397 19.472 1.00 50.09 111 ARG A CA 1
ATOM 904 C C . ARG A 1 111 ? -14.033 22.486 20.132 1.00 50.09 111 ARG A C 1
ATOM 906 O O . ARG A 1 111 ? -13.928 22.124 21.290 1.00 50.09 111 ARG A O 1
ATOM 913 N N . GLU A 1 112 ? -13.030 22.995 19.421 1.00 48.12 112 GLU A N 1
ATOM 914 C CA . GLU A 1 112 ? -11.830 23.566 20.044 1.00 48.12 112 GLU A CA 1
ATOM 915 C C . GLU A 1 112 ? -11.445 24.846 19.287 1.00 48.12 112 GLU A C 1
ATOM 917 O O . GLU A 1 112 ? -11.203 24.813 18.082 1.00 48.12 112 GLU A O 1
ATOM 922 N N . GLY A 1 113 ? -11.492 25.977 19.998 1.00 38.16 113 GLY A N 1
ATOM 923 C CA . GLY A 1 113 ? -11.411 27.355 19.493 1.00 38.16 113 GLY A CA 1
ATOM 924 C C . GLY A 1 113 ? -12.788 28.022 19.593 1.00 38.16 113 GLY A C 1
ATOM 925 O O . GLY A 1 113 ? -13.655 27.752 18.769 1.00 38.16 113 GLY A O 1
ATOM 926 N N . TYR A 1 114 ? -13.123 28.812 20.614 1.00 37.81 114 TYR A N 1
ATOM 927 C CA . TYR A 1 114 ? -12.335 29.876 21.237 1.00 37.81 114 TYR A CA 1
ATOM 928 C C . TYR A 1 114 ? -12.520 29.902 22.768 1.00 37.81 114 TYR A C 1
ATOM 930 O O . TYR A 1 114 ? -13.652 29.957 23.252 1.00 37.81 114 TYR A O 1
ATOM 938 N N . LEU A 1 115 ? -11.395 29.859 23.490 1.00 36.16 115 LEU A N 1
ATOM 939 C CA . LEU A 1 115 ? -11.139 30.753 24.625 1.00 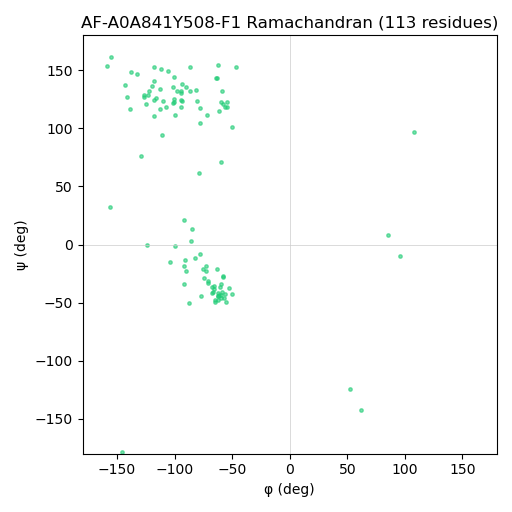36.16 115 LEU A CA 1
ATOM 940 C C . LEU A 1 115 ? -10.569 32.055 24.051 1.00 36.16 115 LEU A C 1
ATOM 942 O O . LEU A 1 115 ? -9.883 31.954 23.004 1.00 36.16 115 LEU A O 1
#